Protein AF-A0A7S3N3C4-F1 (afdb_monomer)

Foldseek 3Di:
DPLCVLCVPDDDDPPDDPVRVVVSVVSVVVSVVVVVVVVLVVCLCVQLVVVPPVVVVVVLVVDDPVLNVLVVVLVVVPSVDDNVVSVVVSVVVVVVVVVVVVVVVVVVCVVVVNDDPVSVVVVVVVVVVVVVVVVVVVVD

Mean predicted aligned error: 9.69 Å

Secondary structure (DSSP, 8-state):
--TTHHHHT----TT--HHHHHHHHHHHHHHHHHHHHHHHHHHHHHHTTTT-HHHHHHHHHTS-HHHHHHHHHHGGGGGGS-HHHHHHHHHHHHHHHHHHHHHHHHHHHHHTT--SHHHHHHHHHHHHHHHHHHHHTT--

Organism: NCBI:txid197538

Radius of gyration: 29.32 Å; Cα contacts (8 Å, |Δi|>4): 38; chains: 1; bounding box: 71×33×81 Å

InterPro domains:
  IPR055141 Transcriptional adapter 2-alpha/beta-like domain [PF22941] (2-60)

Structure (mmCIF, N/CA/C/O backbone):
data_AF-A0A7S3N3C4-F1
#
_entry.id   AF-A0A7S3N3C4-F1
#
loop_
_atom_site.group_PDB
_atom_site.id
_atom_site.type_symbol
_atom_site.label_atom_id
_atom_site.label_alt_id
_atom_site.label_comp_id
_atom_site.label_asym_id
_atom_site.label_entity_id
_atom_site.label_seq_id
_atom_site.pdbx_PDB_ins_code
_atom_site.Cartn_x
_atom_site.Cartn_y
_atom_site.Cartn_z
_atom_site.occupancy
_atom_site.B_iso_or_equiv
_atom_site.auth_seq_id
_atom_site.auth_comp_id
_atom_site.auth_asym_id
_atom_site.auth_atom_id
_atom_site.pdbx_PDB_model_num
ATOM 1 N N . MET A 1 1 ? 9.795 11.055 -20.609 1.00 55.09 1 MET A N 1
ATOM 2 C CA . MET A 1 1 ? 10.532 10.916 -21.877 1.00 55.09 1 MET A CA 1
ATOM 3 C C . MET A 1 1 ? 10.401 9.475 -22.300 1.00 55.09 1 MET A C 1
ATOM 5 O O . MET A 1 1 ? 10.671 8.609 -21.471 1.00 55.09 1 MET A O 1
ATOM 9 N N . ASP A 1 2 ? 9.902 9.235 -23.505 1.00 68.88 2 ASP A N 1
ATOM 10 C CA . ASP A 1 2 ? 9.761 7.879 -24.012 1.00 68.88 2 ASP A CA 1
ATOM 11 C C . ASP A 1 2 ? 11.154 7.286 -24.227 1.00 68.88 2 ASP A C 1
ATOM 13 O O . ASP A 1 2 ? 11.991 7.903 -24.883 1.00 68.88 2 ASP A O 1
ATOM 17 N N . ALA A 1 3 ? 11.456 6.155 -23.591 1.00 69.25 3 ALA A N 1
ATOM 18 C CA . ALA A 1 3 ? 12.779 5.541 -23.717 1.00 69.25 3 ALA A CA 1
ATOM 19 C C . ALA A 1 3 ? 13.030 5.061 -25.152 1.00 69.25 3 ALA A C 1
ATOM 21 O O . ALA A 1 3 ? 14.174 4.980 -25.581 1.00 69.25 3 ALA A O 1
ATOM 22 N N . GLU A 1 4 ? 11.949 4.794 -25.880 1.00 76.56 4 GLU A N 1
ATOM 23 C CA . GLU A 1 4 ? 11.937 4.342 -27.267 1.00 76.56 4 GLU A CA 1
ATOM 24 C C . GLU A 1 4 ? 12.507 5.403 -28.218 1.00 76.56 4 GLU A C 1
ATOM 26 O O . GLU A 1 4 ? 13.212 5.053 -29.157 1.00 76.56 4 GLU A O 1
ATOM 31 N N . LEU A 1 5 ? 12.338 6.695 -27.906 1.00 79.81 5 LEU A N 1
ATOM 32 C CA . LEU A 1 5 ? 12.934 7.784 -28.688 1.00 79.81 5 LEU A CA 1
ATOM 33 C C . LEU A 1 5 ? 14.469 7.814 -28.633 1.00 79.81 5 LEU A C 1
ATOM 35 O O . LEU A 1 5 ? 15.088 8.349 -29.540 1.00 79.81 5 LEU A O 1
ATOM 39 N N . LEU A 1 6 ? 15.093 7.277 -27.576 1.00 73.12 6 LEU A N 1
ATOM 40 C CA . LEU A 1 6 ? 16.559 7.280 -27.445 1.00 73.12 6 LEU A CA 1
ATOM 41 C C . LEU A 1 6 ? 17.239 6.249 -28.351 1.00 73.12 6 LEU A C 1
ATOM 43 O O . LEU A 1 6 ? 18.430 6.372 -28.618 1.00 73.12 6 LEU A O 1
ATOM 47 N N . LEU A 1 7 ? 16.494 5.226 -28.775 1.00 81.12 7 LEU A N 1
ATOM 48 C CA . LEU A 1 7 ? 16.978 4.171 -29.662 1.00 81.12 7 LEU A CA 1
ATOM 49 C C . LEU A 1 7 ? 16.443 4.300 -31.089 1.00 81.12 7 LEU A C 1
ATOM 51 O O . LEU A 1 7 ? 17.012 3.685 -31.980 1.00 81.12 7 LEU A O 1
ATOM 55 N N . ALA A 1 8 ? 15.368 5.066 -31.303 1.00 83.25 8 ALA A N 1
ATOM 56 C CA . ALA A 1 8 ? 14.680 5.154 -32.591 1.00 83.25 8 ALA A CA 1
ATOM 57 C C . ALA A 1 8 ? 15.610 5.545 -33.751 1.00 83.25 8 ALA A C 1
ATOM 59 O O . ALA A 1 8 ? 15.501 4.964 -34.824 1.00 83.25 8 ALA A O 1
ATOM 60 N N . ASP A 1 9 ? 16.547 6.461 -33.497 1.00 80.81 9 ASP A N 1
ATOM 61 C CA . ASP A 1 9 ? 17.498 6.962 -34.496 1.00 80.81 9 ASP A CA 1
ATOM 62 C C . ASP A 1 9 ? 18.917 6.379 -34.305 1.00 80.81 9 ASP A C 1
ATOM 64 O O . ASP A 1 9 ? 19.890 6.903 -34.847 1.00 80.81 9 ASP A O 1
ATOM 68 N N . MET A 1 10 ? 19.079 5.334 -33.478 1.00 86.88 10 MET A N 1
ATOM 69 C CA . MET A 1 10 ? 20.390 4.738 -33.213 1.00 86.88 10 MET A CA 1
ATOM 70 C C . MET A 1 10 ? 20.734 3.675 -34.256 1.00 86.88 10 MET A C 1
ATOM 72 O O . MET A 1 10 ? 20.120 2.612 -34.305 1.00 86.88 10 MET A O 1
ATOM 76 N N . GLU A 1 11 ? 21.795 3.926 -35.015 1.00 86.75 11 GLU A N 1
ATOM 77 C CA . GLU A 1 11 ? 22.329 3.003 -36.018 1.00 86.75 11 GLU A CA 1
ATOM 78 C C . GLU A 1 11 ? 23.775 2.629 -35.689 1.00 86.75 11 GLU A C 1
ATOM 80 O O . GLU A 1 11 ? 24.510 3.431 -35.109 1.00 86.75 11 GLU A O 1
ATOM 85 N N . PHE A 1 12 ? 24.194 1.415 -36.048 1.00 87.44 12 PHE A N 1
ATOM 86 C CA . PHE A 1 12 ? 25.588 0.974 -35.971 1.00 87.44 12 PHE A CA 1
ATOM 87 C C . PHE A 1 12 ? 26.190 0.980 -37.373 1.00 87.44 12 PHE A C 1
ATOM 89 O O . PHE A 1 12 ? 25.593 0.433 -38.300 1.00 87.44 12 PHE A O 1
ATOM 96 N N . PHE A 1 13 ? 27.376 1.564 -37.510 1.00 90.81 13 PHE A N 1
ATOM 97 C CA . PHE A 1 13 ? 28.137 1.595 -38.755 1.00 90.81 13 PHE A CA 1
ATOM 98 C C . PHE A 1 13 ? 29.426 0.790 -38.586 1.00 90.81 13 PHE A C 1
ATOM 100 O O . PHE A 1 13 ? 30.006 0.760 -37.503 1.00 90.81 13 PHE A O 1
ATOM 107 N N . GLU A 1 14 ? 29.910 0.160 -39.658 1.00 85.12 14 GLU A N 1
ATOM 108 C CA . GLU A 1 14 ? 31.165 -0.615 -39.621 1.00 85.12 14 GLU A CA 1
ATOM 109 C C . GLU A 1 14 ? 32.396 0.260 -39.315 1.00 85.12 14 GLU A C 1
ATOM 111 O O . GLU A 1 14 ? 33.402 -0.234 -38.813 1.00 85.12 14 GLU A O 1
ATOM 116 N N . GLU A 1 15 ? 32.297 1.567 -39.568 1.00 91.62 15 GLU A N 1
ATOM 117 C CA . GLU A 1 15 ? 33.339 2.567 -39.310 1.00 91.62 15 GLU A CA 1
ATOM 118 C C . GLU A 1 15 ? 33.260 3.184 -37.900 1.00 91.62 15 GLU A C 1
ATOM 120 O O . GLU A 1 15 ? 34.039 4.082 -37.572 1.00 91.62 15 GLU A O 1
ATOM 125 N N . ASP A 1 16 ? 32.316 2.747 -37.055 1.00 88.69 16 ASP A N 1
ATOM 126 C CA . ASP A 1 16 ? 32.187 3.284 -35.702 1.00 88.69 16 ASP A CA 1
ATOM 127 C C . ASP A 1 16 ? 33.466 3.048 -34.887 1.00 88.69 16 ASP A C 1
ATOM 129 O O . ASP A 1 16 ? 33.987 1.935 -34.781 1.00 88.69 16 ASP A O 1
ATOM 133 N N . THR A 1 17 ? 33.942 4.105 -34.230 1.00 92.94 17 THR A N 1
ATOM 134 C CA . THR A 1 17 ? 35.049 3.993 -33.282 1.00 92.94 17 THR A CA 1
ATOM 135 C C . THR A 1 17 ? 34.638 3.154 -32.073 1.00 92.94 17 THR A C 1
ATOM 137 O O . THR A 1 17 ? 33.471 3.106 -31.677 1.00 92.94 17 THR A O 1
ATOM 140 N N . GLU A 1 18 ? 35.614 2.532 -31.413 1.00 91.62 18 GLU A N 1
ATOM 141 C CA . GLU A 1 18 ? 35.360 1.734 -30.208 1.00 91.62 18 GLU A CA 1
ATOM 142 C C . GLU A 1 18 ? 34.663 2.555 -29.098 1.00 91.62 18 GLU A C 1
ATOM 144 O O . GLU A 1 18 ? 33.847 2.030 -28.338 1.00 91.62 18 GLU A O 1
ATOM 149 N N . GLU A 1 19 ? 34.933 3.862 -29.032 1.00 91.56 19 GLU A N 1
ATOM 150 C CA . GLU A 1 19 ? 34.261 4.803 -28.126 1.00 91.56 19 GLU A CA 1
ATOM 151 C C . GLU A 1 19 ? 32.781 5.006 -28.484 1.00 91.56 19 GLU A C 1
ATOM 153 O O . GLU A 1 19 ? 31.927 4.953 -27.596 1.00 91.56 19 GLU A O 1
ATOM 158 N N . ASN A 1 20 ? 32.456 5.162 -29.774 1.00 89.62 20 ASN A N 1
ATOM 159 C CA . ASN A 1 20 ? 31.072 5.272 -30.242 1.00 89.62 20 ASN A CA 1
ATOM 160 C C . ASN A 1 20 ? 30.278 3.994 -29.955 1.00 89.62 20 ASN A C 1
ATOM 162 O O . ASN A 1 20 ? 29.139 4.070 -29.492 1.00 89.62 20 ASN A O 1
ATOM 166 N N . ILE A 1 21 ? 30.880 2.821 -30.167 1.00 91.62 21 ILE A N 1
ATOM 167 C CA . ILE A 1 21 ? 30.248 1.528 -29.865 1.00 91.62 21 ILE A CA 1
ATOM 168 C C . ILE A 1 21 ? 29.961 1.410 -28.362 1.00 91.62 21 ILE A C 1
ATOM 170 O O . ILE A 1 21 ? 28.856 1.027 -27.973 1.00 91.62 21 ILE A O 1
ATOM 174 N N . LYS A 1 22 ? 30.918 1.785 -27.500 1.00 93.12 22 LYS A N 1
ATOM 175 C CA . LYS A 1 22 ? 30.724 1.794 -26.038 1.00 93.12 22 LYS A CA 1
ATOM 176 C C . LYS A 1 22 ? 29.584 2.719 -25.624 1.00 93.12 22 LYS A C 1
ATOM 178 O O . LYS A 1 22 ? 28.730 2.306 -24.843 1.00 93.12 22 LYS A O 1
ATOM 183 N N . LEU A 1 23 ? 29.530 3.929 -26.181 1.00 90.56 23 LEU A N 1
ATOM 184 C CA . LEU A 1 23 ? 28.456 4.878 -25.898 1.00 90.56 23 LEU A CA 1
ATOM 185 C C . LEU A 1 23 ? 27.083 4.323 -26.308 1.00 90.56 23 LEU A C 1
ATOM 187 O O . LEU A 1 23 ? 26.148 4.359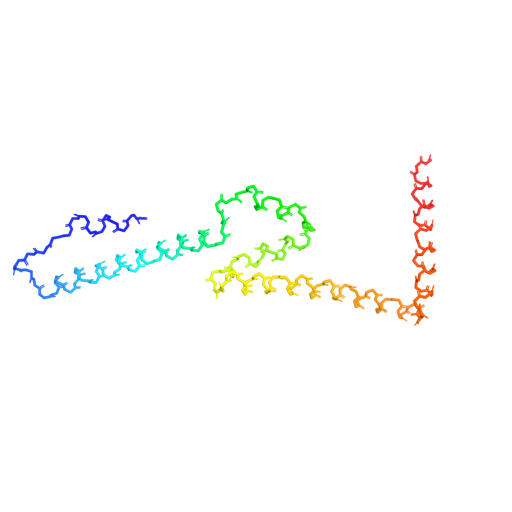 -25.507 1.00 90.56 23 LEU A O 1
ATOM 191 N N . LYS A 1 24 ? 26.964 3.767 -27.522 1.00 91.06 24 LYS A N 1
ATOM 192 C CA . LYS A 1 24 ? 25.723 3.144 -28.014 1.00 91.06 24 LYS A CA 1
ATOM 193 C C . LYS A 1 24 ? 25.279 1.991 -27.108 1.00 91.06 24 LYS A C 1
ATOM 195 O O . LYS A 1 24 ? 24.116 1.945 -26.708 1.00 91.06 24 LYS A O 1
ATOM 200 N N . ASN A 1 25 ? 26.208 1.134 -26.682 1.00 92.19 25 ASN A N 1
ATOM 201 C CA . ASN A 1 25 ? 25.923 0.058 -25.728 1.00 92.19 25 ASN A CA 1
ATOM 202 C C . ASN A 1 25 ? 25.410 0.585 -24.379 1.00 92.19 25 ASN A C 1
ATOM 204 O O . ASN A 1 25 ? 24.403 0.086 -23.880 1.00 92.19 25 ASN A O 1
ATOM 208 N N . SER A 1 26 ? 26.017 1.634 -23.814 1.00 90.75 26 SER A N 1
ATOM 209 C CA . SER A 1 26 ? 25.529 2.240 -22.565 1.00 90.75 26 SER A CA 1
ATOM 210 C C . SER A 1 26 ? 24.113 2.818 -22.694 1.00 90.75 26 SER A C 1
ATOM 212 O O . SER A 1 26 ? 23.321 2.759 -21.751 1.00 90.75 26 SER A O 1
ATOM 214 N N . VAL A 1 27 ? 23.755 3.362 -23.860 1.00 89.94 27 VAL A N 1
ATOM 215 C CA . VAL A 1 27 ? 22.389 3.845 -24.114 1.00 89.94 27 VAL A CA 1
ATOM 216 C C . VAL A 1 27 ? 21.396 2.677 -24.215 1.00 89.94 27 VAL A C 1
ATOM 218 O O . VAL A 1 27 ? 20.292 2.775 -23.671 1.00 89.94 27 VAL A O 1
ATOM 221 N N . ILE A 1 28 ? 21.786 1.554 -24.827 1.00 90.88 28 ILE A N 1
ATOM 222 C CA . ILE A 1 28 ? 20.980 0.320 -24.856 1.00 90.88 28 ILE A CA 1
ATOM 223 C C . ILE A 1 28 ? 20.769 -0.233 -23.438 1.00 90.88 28 ILE A C 1
ATOM 225 O O . ILE A 1 28 ? 19.646 -0.586 -23.074 1.00 90.88 28 ILE A O 1
ATOM 229 N N . GLU A 1 29 ? 21.808 -0.262 -22.603 1.00 91.31 29 GLU A N 1
ATOM 230 C CA . GLU A 1 29 ? 21.691 -0.667 -21.195 1.00 91.31 29 GLU A CA 1
ATOM 231 C C . GLU A 1 29 ? 20.692 0.213 -20.436 1.00 91.31 29 GLU A C 1
ATOM 233 O O . GLU A 1 29 ? 19.810 -0.297 -19.739 1.00 91.31 29 GLU A O 1
ATOM 238 N N . LEU A 1 30 ? 20.772 1.535 -20.618 1.00 89.25 30 LEU A N 1
ATOM 239 C CA . LEU A 1 30 ? 19.830 2.474 -20.013 1.00 89.25 30 LEU A CA 1
ATOM 240 C C . LEU A 1 30 ? 18.388 2.223 -20.480 1.00 89.25 30 LEU A C 1
ATOM 242 O O . LEU A 1 30 ? 17.452 2.317 -19.678 1.00 89.25 30 LEU A O 1
ATOM 246 N N . TYR A 1 31 ? 18.193 1.913 -21.763 1.00 90.25 31 TYR A N 1
ATOM 247 C CA . TYR A 1 31 ? 16.886 1.543 -22.300 1.00 90.25 31 TYR A CA 1
ATOM 248 C C . TYR A 1 31 ? 16.345 0.272 -21.640 1.00 90.25 31 TYR A C 1
ATOM 250 O O . TYR A 1 31 ? 15.212 0.281 -21.151 1.00 90.25 31 TYR A O 1
ATOM 258 N N . ASN A 1 32 ? 17.157 -0.785 -21.558 1.00 90.81 32 ASN A N 1
ATOM 259 C CA . ASN A 1 32 ? 16.769 -2.047 -20.930 1.00 90.81 32 ASN A CA 1
ATOM 260 C C . ASN A 1 32 ? 16.376 -1.834 -19.463 1.00 90.81 32 ASN A C 1
ATOM 262 O O . ASN A 1 32 ? 15.301 -2.262 -19.050 1.00 90.81 32 ASN A O 1
ATOM 266 N N . ALA A 1 33 ? 17.150 -1.047 -18.708 1.00 91.06 33 ALA A N 1
ATOM 267 C CA . ALA A 1 33 ? 16.813 -0.705 -17.324 1.00 91.06 33 ALA A CA 1
ATOM 268 C C . ALA A 1 33 ? 15.448 0.010 -17.204 1.00 91.06 33 ALA A C 1
ATOM 270 O O . ALA A 1 33 ? 14.677 -0.227 -16.268 1.00 91.06 33 ALA A O 1
ATOM 271 N N . ARG A 1 34 ? 15.107 0.886 -18.160 1.00 90.44 34 ARG A N 1
ATOM 272 C CA . ARG A 1 34 ?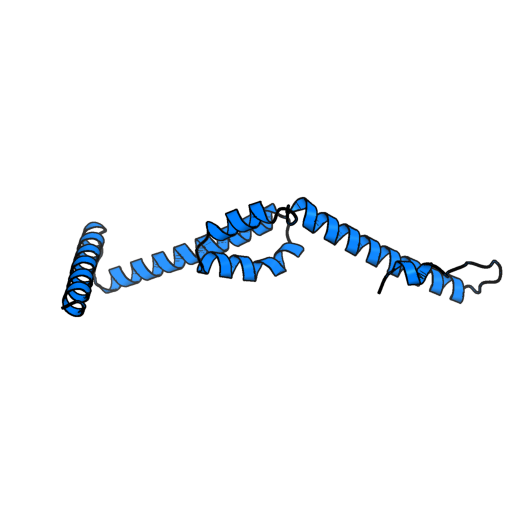 13.789 1.547 -18.207 1.00 90.44 34 ARG A CA 1
ATOM 273 C C . ARG A 1 34 ? 12.668 0.585 -18.596 1.00 90.44 34 ARG A C 1
ATOM 275 O O . ARG A 1 34 ? 11.563 0.697 -18.055 1.00 90.44 34 ARG A O 1
ATOM 282 N N . LEU A 1 35 ? 12.928 -0.336 -19.523 1.00 90.69 35 LEU A N 1
ATOM 283 C CA . LEU A 1 35 ? 11.985 -1.380 -19.915 1.00 90.69 35 LEU A CA 1
ATOM 284 C C . LEU A 1 35 ? 11.675 -2.301 -18.728 1.00 90.69 35 LEU A C 1
ATOM 286 O O . LEU A 1 35 ? 10.499 -2.531 -18.436 1.00 90.69 35 LEU A O 1
ATOM 290 N N . ASP A 1 36 ? 12.697 -2.717 -17.985 1.00 93.44 36 ASP A N 1
ATOM 291 C CA . ASP A 1 36 ? 12.565 -3.532 -16.778 1.00 93.44 36 ASP A CA 1
ATOM 292 C C . ASP A 1 36 ? 11.739 -2.828 -15.702 1.00 93.44 36 ASP A C 1
ATOM 294 O O . ASP A 1 36 ? 10.804 -3.411 -15.150 1.00 93.44 36 ASP A O 1
ATOM 298 N N . GLU A 1 37 ? 11.998 -1.544 -15.439 1.00 91.69 37 GLU A N 1
ATOM 299 C CA . GLU A 1 37 ? 11.209 -0.774 -14.472 1.00 91.69 37 GLU A CA 1
ATOM 300 C C . GLU A 1 37 ? 9.739 -0.643 -14.911 1.00 91.69 37 GLU A C 1
ATOM 302 O O . GLU A 1 37 ? 8.824 -0.714 -14.082 1.00 91.69 37 GLU A O 1
ATOM 307 N N . ARG A 1 38 ? 9.476 -0.500 -16.215 1.00 91.69 38 ARG A N 1
ATOM 308 C CA . ARG A 1 38 ? 8.112 -0.486 -16.766 1.00 91.69 38 ARG A CA 1
ATOM 309 C C . ARG A 1 38 ? 7.418 -1.836 -16.581 1.00 91.69 38 ARG A C 1
ATOM 311 O O . ARG A 1 38 ? 6.271 -1.863 -16.126 1.00 91.69 38 ARG A O 1
ATOM 318 N N . ILE A 1 39 ? 8.101 -2.942 -16.874 1.00 93.06 39 ILE A N 1
ATOM 319 C CA . ILE A 1 39 ? 7.589 -4.301 -16.643 1.00 93.06 39 ILE A CA 1
ATOM 320 C C . ILE A 1 39 ? 7.308 -4.505 -15.151 1.00 93.06 39 ILE A C 1
ATOM 322 O O . ILE A 1 39 ? 6.216 -4.948 -14.788 1.00 93.06 39 ILE A O 1
ATOM 326 N N . ARG A 1 40 ? 8.235 -4.100 -14.277 1.00 91.88 40 ARG A N 1
ATOM 327 C CA . ARG A 1 40 ? 8.095 -4.186 -12.819 1.00 91.88 40 ARG A CA 1
ATOM 328 C C . ARG A 1 40 ? 6.866 -3.431 -12.318 1.00 91.88 40 ARG A C 1
ATOM 330 O O . ARG A 1 40 ? 6.089 -3.980 -11.540 1.00 91.88 40 ARG A O 1
ATOM 337 N N . ARG A 1 41 ? 6.639 -2.198 -12.789 1.00 91.31 41 ARG A N 1
ATOM 338 C CA . ARG A 1 41 ? 5.446 -1.403 -12.438 1.00 91.31 41 ARG A CA 1
ATOM 339 C C . ARG A 1 41 ? 4.157 -2.043 -12.937 1.00 91.31 41 ARG A C 1
ATOM 341 O O . ARG A 1 41 ? 3.183 -2.094 -12.190 1.00 91.31 41 ARG A O 1
ATOM 348 N N . LYS A 1 42 ? 4.146 -2.555 -14.171 1.00 92.88 42 LYS A N 1
ATOM 349 C CA . LYS A 1 42 ? 2.979 -3.248 -14.734 1.00 92.88 42 LYS A CA 1
ATOM 350 C C . LYS A 1 42 ? 2.638 -4.493 -13.913 1.00 92.88 42 LYS A C 1
ATOM 352 O O . LYS A 1 42 ? 1.486 -4.662 -13.523 1.00 92.88 42 LYS A O 1
ATOM 357 N N . LYS A 1 43 ? 3.644 -5.311 -13.593 1.00 92.19 43 LYS A N 1
ATOM 358 C CA . LYS A 1 43 ? 3.505 -6.499 -12.744 1.00 92.19 43 LYS A CA 1
ATOM 359 C C . LYS A 1 43 ? 2.952 -6.134 -11.363 1.00 92.19 43 LYS A C 1
ATOM 361 O O . LYS A 1 43 ? 1.939 -6.689 -10.959 1.00 92.19 43 LYS A O 1
ATOM 366 N N . PHE A 1 44 ? 3.514 -5.110 -10.718 1.00 92.12 44 PHE A N 1
ATOM 367 C CA . PHE A 1 44 ? 3.046 -4.607 -9.422 1.00 92.12 44 PHE A CA 1
ATOM 368 C C . PHE A 1 44 ? 1.560 -4.208 -9.420 1.00 92.12 44 PHE A C 1
ATOM 370 O O . PHE A 1 44 ? 0.835 -4.522 -8.478 1.00 92.12 44 PHE A O 1
ATOM 377 N N . VAL A 1 45 ? 1.099 -3.509 -10.464 1.00 90.56 45 VAL A N 1
ATOM 378 C CA . VAL A 1 45 ? -0.302 -3.070 -10.592 1.00 90.56 45 VAL A CA 1
ATOM 379 C C . VAL A 1 45 ? -1.250 -4.252 -10.806 1.00 90.56 45 VAL A C 1
ATOM 381 O O . VAL A 1 45 ? -2.331 -4.277 -10.213 1.00 90.56 45 VAL A O 1
ATOM 384 N N . ILE A 1 46 ? -0.849 -5.214 -11.644 1.00 90.19 46 ILE A N 1
ATOM 385 C CA . ILE A 1 46 ? -1.661 -6.384 -11.998 1.00 90.19 46 ILE A CA 1
ATOM 386 C C . ILE A 1 46 ? -1.780 -7.347 -10.817 1.00 90.19 46 ILE A C 1
ATOM 388 O O . ILE A 1 46 ? -2.900 -7.695 -10.452 1.00 90.19 46 ILE A O 1
ATOM 392 N N . GLU A 1 47 ? -0.657 -7.744 -10.210 1.00 89.56 47 GLU A N 1
ATOM 393 C CA . GLU A 1 47 ? -0.633 -8.719 -9.107 1.00 89.56 47 GLU A CA 1
ATOM 394 C C . GLU A 1 47 ? -1.525 -8.264 -7.953 1.00 89.56 47 GLU A C 1
ATOM 396 O O . GLU A 1 47 ? -2.368 -9.019 -7.486 1.00 89.56 47 GLU A O 1
ATOM 401 N N . ARG A 1 48 ? -1.442 -6.977 -7.599 1.00 88.44 48 ARG A N 1
ATOM 402 C CA . ARG A 1 48 ? -2.199 -6.378 -6.492 1.00 88.44 48 ARG A CA 1
ATOM 403 C C . ARG A 1 48 ? -3.630 -5.970 -6.858 1.00 88.44 48 ARG A C 1
ATOM 405 O O . ARG A 1 48 ? -4.299 -5.289 -6.078 1.00 88.44 48 ARG A O 1
ATOM 412 N N . GLY A 1 49 ? -4.093 -6.299 -8.067 1.00 87.06 49 GLY A N 1
ATOM 413 C CA . GLY A 1 49 ? -5.449 -6.005 -8.532 1.00 87.06 49 GLY A CA 1
ATOM 414 C C . GLY A 1 49 ? -5.821 -4.519 -8.486 1.00 87.06 49 GLY A C 1
ATOM 415 O O . GLY A 1 49 ? -6.989 -4.189 -8.271 1.00 87.06 49 GLY A O 1
ATOM 416 N N . LEU A 1 50 ? -4.854 -3.609 -8.671 1.00 86.81 50 LEU A N 1
ATOM 417 C CA . LEU A 1 50 ? -5.076 -2.164 -8.506 1.00 86.81 50 LEU A CA 1
ATOM 418 C C . LEU A 1 50 ? -5.930 -1.545 -9.627 1.00 86.81 50 LEU A C 1
ATOM 420 O O . LEU A 1 50 ? -6.311 -0.382 -9.534 1.00 86.81 50 LEU A O 1
ATOM 424 N N . LEU A 1 51 ? -6.241 -2.316 -10.672 1.00 88.50 51 LEU A N 1
ATOM 425 C CA . LEU A 1 51 ? -7.131 -1.916 -11.763 1.00 88.50 51 LEU A CA 1
ATOM 426 C C . LEU A 1 51 ? -8.618 -2.017 -11.380 1.00 88.50 51 LEU A C 1
ATOM 428 O O . LEU A 1 51 ? -9.454 -1.344 -11.981 1.00 88.50 51 LEU A O 1
ATOM 432 N N . ASP A 1 52 ? -8.968 -2.826 -10.372 1.00 88.62 52 ASP A N 1
ATOM 433 C CA . ASP A 1 52 ? -10.355 -2.977 -9.925 1.00 88.62 52 ASP A CA 1
ATOM 434 C C . ASP A 1 52 ? -10.723 -1.916 -8.877 1.00 88.62 52 ASP A C 1
ATOM 436 O O . ASP A 1 52 ? -10.728 -2.137 -7.660 1.00 88.62 52 ASP A O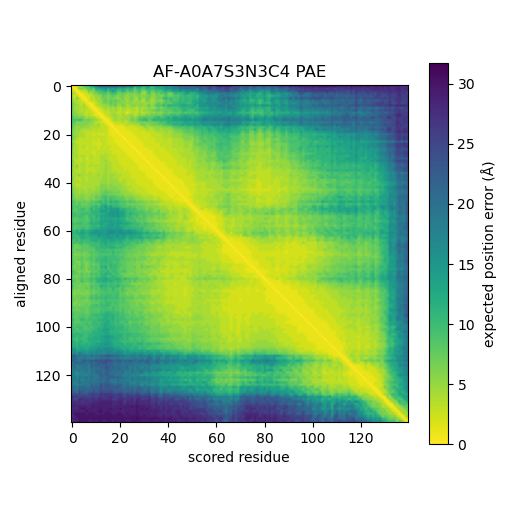 1
ATOM 440 N N . LEU A 1 53 ? -11.080 -0.737 -9.382 1.00 85.75 53 LEU A N 1
ATOM 441 C CA . LEU A 1 53 ? -11.501 0.408 -8.573 1.00 85.75 53 LEU A CA 1
ATOM 442 C C . LEU A 1 53 ? -12.738 0.102 -7.713 1.00 85.75 53 LEU A C 1
ATOM 444 O O . LEU A 1 53 ? -12.862 0.612 -6.599 1.00 85.75 53 LEU A O 1
ATOM 448 N N . LYS A 1 54 ? -13.657 -0.750 -8.189 1.00 88.50 54 LYS A N 1
ATOM 449 C CA . LYS A 1 54 ? -14.871 -1.106 -7.434 1.00 88.50 54 LYS A CA 1
ATOM 450 C C . LYS A 1 54 ? -14.519 -1.961 -6.222 1.00 88.50 54 LYS A C 1
ATOM 452 O O . LYS A 1 54 ? -15.051 -1.728 -5.131 1.00 88.50 54 LYS A O 1
ATOM 457 N N . ARG A 1 55 ? -13.616 -2.930 -6.388 1.00 87.19 55 ARG A N 1
ATOM 458 C CA . ARG A 1 55 ? -13.097 -3.748 -5.284 1.00 87.19 55 ARG A CA 1
ATOM 459 C C . ARG A 1 55 ? -12.347 -2.892 -4.267 1.00 87.19 55 ARG A C 1
ATOM 461 O O . ARG A 1 55 ? -12.602 -3.040 -3.071 1.00 87.19 55 ARG A O 1
ATOM 468 N N . GLN A 1 56 ? -11.510 -1.959 -4.721 1.00 84.00 56 GLN A N 1
ATOM 469 C CA . GLN A 1 56 ? -10.797 -1.040 -3.828 1.00 84.00 56 GLN A CA 1
ATOM 470 C C . GLN A 1 56 ? -11.748 -0.148 -3.024 1.00 84.00 56 GLN A C 1
ATOM 472 O O . GLN A 1 56 ? -11.638 -0.085 -1.802 1.00 84.00 56 GLN A O 1
ATOM 477 N N . GLN A 1 57 ? -12.748 0.461 -3.666 1.00 85.69 57 GLN A N 1
ATOM 478 C CA . GLN A 1 57 ? -13.732 1.291 -2.963 1.00 85.69 57 GLN A CA 1
ATOM 479 C C . GLN A 1 57 ? -14.525 0.500 -1.916 1.00 85.69 57 GLN A C 1
ATOM 481 O O . GLN A 1 57 ? -14.761 0.991 -0.813 1.00 85.69 57 GLN A O 1
ATOM 486 N N . ARG A 1 58 ? -14.934 -0.739 -2.227 1.00 87.56 58 ARG A N 1
ATOM 487 C CA . ARG A 1 58 ? -15.612 -1.610 -1.249 1.00 87.56 58 ARG A CA 1
ATOM 488 C C . ARG A 1 58 ? -14.713 -1.936 -0.060 1.00 87.56 58 ARG A C 1
ATOM 490 O O . ARG A 1 58 ? -15.208 -2.010 1.060 1.00 87.56 58 ARG A O 1
ATOM 497 N N . TYR A 1 59 ? -13.421 -2.138 -0.298 1.00 83.50 59 TYR A N 1
ATOM 498 C CA . TYR A 1 59 ? -12.447 -2.398 0.755 1.00 83.50 59 TYR A CA 1
ATOM 499 C C . TYR A 1 59 ? -12.228 -1.171 1.649 1.00 83.50 59 TYR A C 1
ATOM 501 O O . TYR A 1 59 ? -12.278 -1.296 2.870 1.00 83.50 59 TYR A O 1
ATOM 509 N N . GLU A 1 60 ? -12.070 0.019 1.066 1.00 82.44 60 GLU A N 1
ATOM 510 C CA . GLU A 1 60 ? -11.871 1.264 1.821 1.00 82.44 60 GLU A CA 1
ATOM 511 C C . GLU A 1 60 ? -13.113 1.669 2.631 1.00 82.44 60 GLU A C 1
ATOM 513 O O . GLU A 1 60 ? -12.982 2.133 3.763 1.00 82.44 60 GLU A O 1
ATOM 518 N N . ARG A 1 61 ? -14.327 1.437 2.107 1.00 86.81 61 ARG A N 1
ATOM 519 C CA . ARG A 1 61 ? -15.586 1.738 2.819 1.00 86.81 61 ARG A CA 1
ATOM 520 C C . ARG A 1 61 ? -15.820 0.880 4.061 1.00 86.81 61 ARG A C 1
ATOM 522 O O . ARG A 1 61 ? -16.532 1.317 4.956 1.00 86.81 61 ARG A O 1
ATOM 529 N N . LYS A 1 62 ? -15.250 -0.327 4.122 1.00 88.06 62 LYS A N 1
ATOM 530 C CA . LYS A 1 62 ? -15.369 -1.212 5.293 1.00 88.06 62 LYS A CA 1
ATOM 531 C C . LYS A 1 62 ? -14.498 -0.772 6.470 1.00 88.06 62 LYS A C 1
ATOM 533 O O . LYS A 1 62 ? -14.644 -1.337 7.546 1.00 88.06 62 LYS A O 1
ATOM 538 N N . ARG A 1 63 ? -13.586 0.181 6.260 1.00 87.31 63 ARG A N 1
ATOM 539 C CA . ARG A 1 63 ? -12.560 0.552 7.232 1.00 87.31 63 ARG A CA 1
ATOM 540 C C . ARG A 1 63 ? -12.847 1.882 7.909 1.00 87.31 63 ARG A C 1
ATOM 542 O O . ARG A 1 63 ? -13.358 2.831 7.292 1.00 87.31 63 ARG A O 1
ATOM 549 N N . THR A 1 64 ? -12.471 1.963 9.180 1.00 89.81 64 THR A N 1
ATOM 550 C CA . THR A 1 64 ? -12.562 3.204 9.952 1.00 89.81 64 THR A CA 1
ATOM 551 C C . THR A 1 64 ? -11.642 4.270 9.350 1.00 89.81 64 THR A C 1
ATOM 553 O O . THR A 1 64 ? -10.802 3.996 8.485 1.00 89.81 64 THR A O 1
ATOM 556 N N . LYS A 1 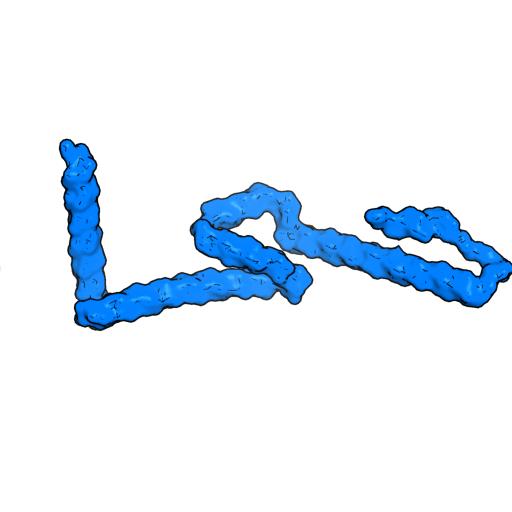65 ? -11.826 5.528 9.760 1.00 89.31 65 LYS A N 1
ATOM 557 C CA . LYS 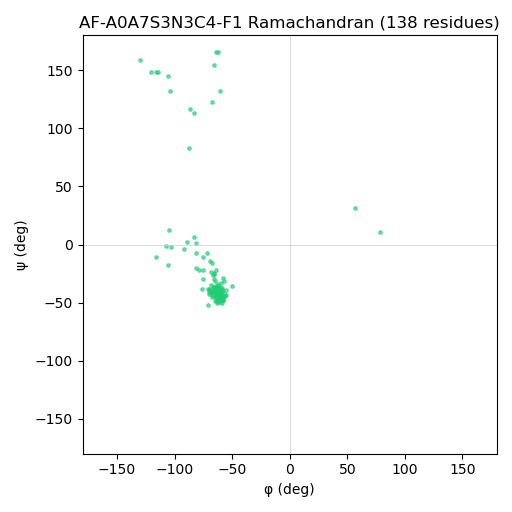A 1 65 ? -10.955 6.623 9.311 1.00 89.31 65 LYS A CA 1
ATOM 558 C C . LYS A 1 65 ? -9.492 6.350 9.685 1.00 89.31 65 LYS A C 1
ATOM 560 O O . LYS A 1 65 ? -8.614 6.475 8.844 1.00 89.31 65 LYS A O 1
ATOM 565 N N . GLU A 1 66 ? -9.261 5.885 10.905 1.00 87.94 66 GLU A N 1
ATOM 566 C CA . GLU A 1 66 ? -7.920 5.632 11.438 1.00 87.94 66 GLU A CA 1
ATOM 567 C C . GLU A 1 66 ? -7.220 4.466 10.733 1.00 87.94 66 GLU A C 1
ATOM 569 O O . GLU A 1 66 ? -6.041 4.554 10.394 1.00 87.94 66 GLU A O 1
ATOM 574 N N . GLU A 1 67 ? -7.953 3.390 10.437 1.00 90.44 67 GLU A N 1
ATOM 575 C CA . GLU A 1 67 ? -7.431 2.282 9.635 1.00 90.44 67 GLU A CA 1
ATOM 576 C C . GLU A 1 67 ? -7.034 2.748 8.232 1.00 90.44 67 GLU A C 1
ATOM 578 O O . GLU A 1 67 ? -6.000 2.331 7.707 1.00 90.44 67 GLU A O 1
ATOM 583 N N . ARG A 1 68 ? -7.842 3.621 7.614 1.00 91.06 68 ARG A N 1
ATOM 584 C CA . ARG A 1 68 ? -7.532 4.205 6.303 1.00 91.06 68 ARG A CA 1
ATOM 585 C C . ARG A 1 68 ? -6.268 5.057 6.343 1.00 91.06 68 ARG A C 1
ATOM 587 O O . ARG A 1 68 ? -5.465 4.955 5.417 1.00 91.06 68 ARG A O 1
ATOM 594 N N . ASP A 1 69 ? -6.058 5.828 7.402 1.00 91.75 69 ASP A N 1
ATOM 595 C CA . ASP A 1 69 ? -4.861 6.658 7.563 1.00 91.75 69 ASP A CA 1
ATOM 596 C C . ASP A 1 69 ? -3.586 5.799 7.661 1.00 91.75 69 ASP A C 1
ATOM 598 O O . ASP A 1 69 ? -2.583 6.098 7.002 1.00 91.75 69 ASP A O 1
ATOM 602 N N . ILE A 1 70 ? -3.645 4.672 8.385 1.00 92.81 70 ILE A N 1
ATOM 603 C CA . ILE A 1 70 ? -2.542 3.696 8.453 1.00 92.81 70 ILE A CA 1
ATOM 604 C C . ILE A 1 70 ? -2.272 3.091 7.073 1.00 92.81 70 ILE A C 1
ATOM 606 O O . ILE A 1 70 ? -1.132 3.091 6.612 1.00 92.81 70 ILE A O 1
ATOM 610 N N . ILE A 1 71 ? -3.306 2.604 6.380 1.00 91.56 71 ILE A N 1
ATOM 611 C CA . ILE A 1 71 ? -3.143 2.017 5.040 1.00 91.56 71 ILE A CA 1
ATOM 612 C C . ILE A 1 71 ? -2.522 3.028 4.081 1.00 91.56 71 ILE A C 1
ATOM 614 O O . ILE A 1 71 ? -1.586 2.688 3.364 1.00 91.56 71 ILE A O 1
ATOM 618 N N . ASN A 1 72 ? -3.033 4.261 4.058 1.00 91.19 72 ASN A N 1
ATOM 619 C CA . ASN A 1 72 ? -2.561 5.302 3.152 1.00 91.19 72 ASN A CA 1
ATOM 620 C C . ASN A 1 72 ? -1.095 5.650 3.404 1.00 91.19 72 ASN A C 1
ATOM 622 O O . ASN A 1 72 ? -0.324 5.727 2.450 1.00 91.19 72 ASN A O 1
ATOM 626 N N . SER A 1 73 ? -0.698 5.765 4.672 1.00 92.94 73 SER A N 1
ATOM 627 C CA . SER A 1 73 ? 0.703 5.962 5.058 1.00 92.94 73 SER A CA 1
ATOM 628 C C . SER A 1 73 ? 1.584 4.793 4.604 1.00 92.94 73 SER A C 1
ATOM 630 O O . SER A 1 73 ? 2.708 4.987 4.144 1.00 92.94 73 SER A O 1
ATOM 632 N N . MET A 1 74 ? 1.050 3.570 4.659 1.00 93.56 74 MET A N 1
ATOM 633 C CA . MET A 1 74 ? 1.792 2.365 4.301 1.00 93.56 74 MET A CA 1
ATOM 634 C C . MET A 1 74 ? 1.859 2.083 2.793 1.00 93.56 74 MET A C 1
ATOM 636 O O . MET A 1 74 ? 2.787 1.395 2.364 1.00 93.56 74 MET A O 1
ATOM 640 N N . LYS A 1 75 ? 0.964 2.648 1.964 1.00 90.12 75 LYS A N 1
ATOM 641 C CA . LYS A 1 75 ? 0.917 2.423 0.499 1.00 90.12 75 LYS A CA 1
ATOM 642 C C . LYS A 1 75 ? 2.279 2.625 -0.183 1.00 90.12 75 LYS A C 1
ATOM 644 O O . LYS A 1 75 ? 2.617 1.891 -1.110 1.00 90.12 75 LYS A O 1
ATOM 649 N N . ILE A 1 76 ? 3.092 3.577 0.282 1.00 90.31 76 ILE A N 1
ATOM 650 C CA . ILE A 1 76 ? 4.410 3.885 -0.303 1.00 90.31 76 ILE A CA 1
ATOM 651 C C . ILE A 1 76 ? 5.380 2.702 -0.159 1.00 90.31 76 ILE A C 1
ATOM 653 O O . ILE A 1 76 ? 6.154 2.425 -1.083 1.00 90.31 76 ILE A O 1
ATOM 657 N N . PHE A 1 77 ? 5.289 1.971 0.955 1.00 92.50 77 PHE A N 1
ATOM 658 C CA . PHE A 1 77 ? 6.152 0.835 1.284 1.00 92.50 77 PHE A CA 1
ATOM 659 C C . PHE A 1 77 ? 5.729 -0.475 0.610 1.00 92.50 77 PHE A C 1
ATOM 661 O O . PHE A 1 77 ? 6.467 -1.461 0.657 1.00 92.50 77 PHE A O 1
ATOM 668 N N . ALA A 1 78 ? 4.575 -0.502 -0.063 1.00 91.62 78 ALA A N 1
ATOM 669 C CA . ALA A 1 78 ? 4.109 -1.680 -0.791 1.00 91.62 78 ALA A CA 1
ATOM 670 C C . ALA A 1 78 ? 5.107 -2.137 -1.868 1.00 91.62 78 ALA A C 1
ATOM 672 O O . ALA A 1 78 ? 5.206 -3.325 -2.150 1.00 91.62 78 ALA A O 1
ATOM 673 N N . ARG A 1 79 ? 5.891 -1.212 -2.439 1.00 90.38 79 ARG A N 1
ATOM 674 C CA . ARG A 1 79 ? 6.883 -1.504 -3.490 1.00 90.38 79 ARG A CA 1
ATOM 675 C C . ARG A 1 79 ? 8.078 -2.350 -3.033 1.00 90.38 79 ARG A C 1
ATOM 677 O O . ARG A 1 79 ? 8.811 -2.835 -3.887 1.00 90.38 79 ARG A O 1
ATOM 684 N N . PHE A 1 80 ? 8.297 -2.461 -1.723 1.00 91.25 80 PHE A N 1
ATOM 685 C CA . PHE A 1 80 ? 9.443 -3.162 -1.131 1.00 91.25 80 PHE A CA 1
ATOM 686 C C . PHE A 1 80 ? 9.077 -4.539 -0.574 1.00 91.25 80 PHE A C 1
ATOM 688 O O . PHE A 1 80 ? 9.940 -5.239 -0.066 1.00 91.25 80 PHE A O 1
ATOM 695 N N . ASN A 1 81 ? 7.801 -4.915 -0.647 1.00 90.50 81 ASN A N 1
ATOM 696 C CA . ASN A 1 81 ? 7.275 -6.134 -0.051 1.00 90.50 81 ASN A CA 1
ATOM 697 C C . ASN A 1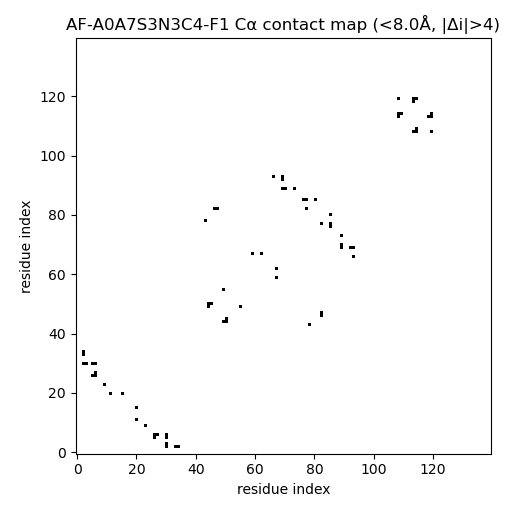 81 ? 6.449 -6.904 -1.082 1.00 90.50 81 ASN A C 1
ATOM 699 O O . ASN A 1 81 ? 5.907 -6.316 -2.027 1.00 90.50 81 ASN A O 1
ATOM 703 N N . THR A 1 82 ? 6.277 -8.205 -0.858 1.00 91.06 82 THR A N 1
ATOM 704 C CA . THR A 1 82 ? 5.252 -8.985 -1.563 1.00 91.06 82 THR A CA 1
ATOM 705 C C . THR A 1 82 ? 3.855 -8.449 -1.221 1.00 91.06 82 THR A C 1
ATOM 707 O O . THR A 1 82 ? 3.677 -7.629 -0.308 1.00 91.06 82 THR A O 1
ATOM 710 N N . GLU A 1 83 ? 2.833 -8.836 -1.987 1.00 88.75 83 GLU A N 1
ATOM 711 C CA . GLU A 1 83 ? 1.460 -8.438 -1.664 1.00 88.75 83 GLU A CA 1
ATOM 712 C C . GLU A 1 83 ? 1.031 -8.939 -0.289 1.00 88.75 83 GLU A C 1
ATOM 714 O O . GLU A 1 83 ? 0.556 -8.152 0.535 1.00 88.75 83 GLU A O 1
ATOM 719 N N . GLU A 1 84 ? 1.285 -10.218 -0.039 1.00 91.25 84 GLU A N 1
ATOM 720 C CA . GLU A 1 84 ? 0.913 -10.898 1.190 1.00 91.25 84 GLU A CA 1
ATOM 721 C C . GLU A 1 84 ? 1.6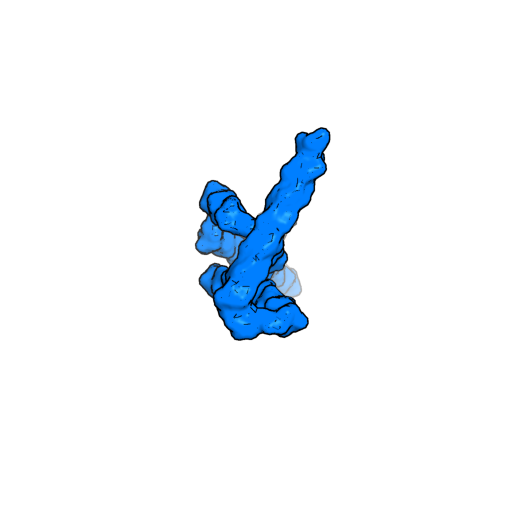19 -10.294 2.409 1.00 91.25 84 GLU A C 1
ATOM 723 O O . GLU A 1 84 ? 0.963 -9.955 3.398 1.00 91.25 84 GLU A O 1
ATOM 728 N N . ASP A 1 85 ? 2.934 -10.080 2.329 1.00 93.94 85 ASP A N 1
ATOM 729 C CA . ASP A 1 85 ? 3.702 -9.530 3.449 1.00 93.94 85 ASP A CA 1
ATOM 730 C C . ASP A 1 85 ? 3.313 -8.085 3.733 1.00 93.94 85 ASP A C 1
ATOM 732 O O . ASP A 1 85 ? 3.135 -7.702 4.890 1.00 93.94 85 ASP A O 1
ATOM 736 N N . HIS A 1 86 ? 3.086 -7.285 2.687 1.00 94.19 86 HIS A N 1
ATOM 737 C CA . HIS A 1 86 ? 2.604 -5.923 2.870 1.00 94.19 86 HIS A CA 1
ATOM 738 C C . HIS A 1 86 ? 1.252 -5.900 3.595 1.00 94.19 86 HIS A C 1
ATOM 740 O O . HIS A 1 86 ? 1.055 -5.124 4.532 1.00 94.19 86 HIS A O 1
ATOM 746 N N . GLN A 1 87 ? 0.327 -6.775 3.199 1.00 91.50 87 GLN A N 1
ATOM 747 C CA . GLN A 1 87 ? -0.983 -6.863 3.831 1.00 91.50 87 GLN A CA 1
ATOM 748 C C . GLN A 1 87 ? -0.889 -7.352 5.283 1.00 91.50 87 GLN A C 1
ATOM 750 O O . GLN A 1 87 ? -1.586 -6.817 6.150 1.00 91.50 87 GLN A O 1
ATOM 755 N N . LYS A 1 88 ? -0.004 -8.314 5.576 1.00 95.12 88 LYS A N 1
ATOM 756 C CA . LYS A 1 88 ? 0.295 -8.757 6.947 1.00 95.12 88 LYS A CA 1
ATOM 757 C C . LYS A 1 88 ? 0.817 -7.604 7.802 1.00 95.12 88 LYS A C 1
ATOM 759 O O . LYS A 1 88 ? 0.278 -7.376 8.882 1.00 95.12 88 LYS A O 1
ATOM 764 N N . ILE A 1 89 ? 1.796 -6.843 7.310 1.00 95.25 89 ILE A N 1
ATOM 765 C CA . ILE A 1 89 ? 2.370 -5.691 8.024 1.00 95.25 89 ILE A CA 1
ATOM 766 C C . ILE A 1 89 ? 1.286 -4.655 8.338 1.00 95.25 89 ILE A C 1
ATOM 768 O O . ILE A 1 89 ? 1.138 -4.249 9.489 1.00 95.25 89 ILE A O 1
ATOM 772 N N . VAL A 1 90 ? 0.485 -4.261 7.344 1.00 94.31 90 VAL A N 1
ATOM 773 C CA . VAL A 1 90 ? -0.587 -3.269 7.532 1.00 94.31 90 VAL A CA 1
ATOM 774 C C . VAL A 1 90 ? -1.626 -3.753 8.545 1.00 94.31 90 VAL A C 1
ATOM 776 O O . VAL A 1 90 ? -2.029 -2.997 9.426 1.00 94.31 90 VAL A O 1
ATOM 779 N N . ASN A 1 91 ? -2.044 -5.018 8.463 1.00 93.62 91 ASN A N 1
ATOM 780 C CA . ASN A 1 91 ? -2.994 -5.584 9.420 1.00 93.62 91 ASN A CA 1
ATOM 781 C C . ASN A 1 91 ? -2.406 -5.663 10.836 1.00 93.62 91 ASN A C 1
ATOM 783 O O . ASN A 1 91 ? -3.129 -5.440 11.805 1.00 93.62 91 ASN A O 1
ATOM 787 N N . ASN A 1 92 ? -1.112 -5.957 10.969 1.00 95.94 92 ASN A N 1
ATOM 788 C CA . ASN A 1 92 ? -0.436 -5.974 12.262 1.00 95.94 92 ASN A CA 1
ATOM 789 C C . ASN A 1 92 ? -0.348 -4.572 12.870 1.00 95.94 92 ASN A C 1
ATOM 791 O O . ASN A 1 92 ? -0.619 -4.437 14.056 1.00 95.94 92 ASN A O 1
ATOM 795 N N . LEU A 1 93 ? -0.064 -3.535 12.076 1.00 95.31 93 LEU A N 1
ATOM 796 C CA . LEU A 1 93 ? -0.073 -2.142 12.545 1.00 95.31 93 LEU A CA 1
ATOM 797 C C . LEU A 1 93 ? -1.458 -1.705 13.037 1.00 95.31 93 LEU A C 1
ATOM 799 O O . LEU A 1 93 ? -1.573 -1.050 14.068 1.00 95.31 93 LEU A O 1
ATOM 803 N N . ILE A 1 94 ? -2.517 -2.105 12.332 1.00 94.06 94 ILE A N 1
ATOM 804 C CA . ILE A 1 94 ? -3.895 -1.826 12.758 1.00 94.06 94 ILE A CA 1
ATOM 805 C C . ILE A 1 94 ? -4.200 -2.524 14.087 1.00 94.06 94 ILE A C 1
ATOM 807 O O . ILE A 1 94 ? -4.677 -1.885 15.023 1.00 94.06 94 ILE A O 1
ATOM 811 N N . LYS A 1 95 ? -3.886 -3.821 14.197 1.00 94.94 95 LYS A N 1
ATOM 812 C CA . LYS A 1 95 ? -4.077 -4.583 15.441 1.00 94.94 95 LYS A CA 1
ATOM 813 C C . LYS A 1 95 ? -3.284 -3.993 16.598 1.00 94.94 95 LYS A C 1
ATOM 815 O O . LYS A 1 95 ? -3.795 -3.907 17.706 1.00 94.94 95 LYS A O 1
ATOM 820 N N . GLU A 1 96 ? -2.042 -3.605 16.346 1.00 96.25 96 GLU A N 1
ATOM 821 C CA . GLU A 1 96 ? -1.163 -3.014 17.346 1.00 96.25 96 GLU A CA 1
ATOM 822 C C . GLU A 1 96 ? -1.752 -1.719 17.905 1.00 96.25 96 GLU A C 1
ATOM 824 O O . GLU A 1 96 ? -1.846 -1.576 19.125 1.00 96.25 96 GLU A O 1
ATOM 829 N N . ARG A 1 97 ? -2.274 -0.847 17.035 1.00 92.94 97 ARG A N 1
ATOM 830 C CA . ARG A 1 97 ? -2.964 0.370 17.463 1.00 92.94 97 ARG A CA 1
ATOM 831 C C . ARG A 1 97 ? -4.204 0.069 18.300 1.00 92.94 97 ARG A C 1
ATOM 833 O O . ARG A 1 97 ? -4.339 0.624 19.387 1.00 92.94 97 ARG A O 1
ATOM 840 N N . MET A 1 98 ? -5.062 -0.848 17.847 1.00 93.00 98 MET A N 1
ATOM 841 C CA . MET A 1 98 ? -6.239 -1.266 18.622 1.00 93.00 98 MET A CA 1
ATOM 842 C C . MET A 1 98 ? -5.844 -1.792 20.008 1.00 93.00 98 MET A C 1
ATOM 844 O O . MET A 1 98 ? -6.476 -1.469 21.010 1.00 93.00 98 MET A O 1
ATOM 848 N N . LEU A 1 99 ? -4.772 -2.586 20.089 1.00 95.75 99 LEU A N 1
ATOM 849 C CA . LEU A 1 99 ? -4.263 -3.092 21.362 1.00 95.75 99 LEU A CA 1
ATOM 850 C C . LEU A 1 99 ? -3.740 -1.965 22.258 1.00 95.75 99 LEU A C 1
ATOM 852 O O . LEU A 1 99 ? -3.984 -2.003 23.462 1.00 95.75 99 LEU A O 1
ATOM 856 N N . ARG A 1 100 ? -3.059 -0.952 21.706 1.00 95.81 100 ARG A N 1
ATOM 857 C CA . ARG A 1 100 ? -2.621 0.225 22.476 1.00 95.81 100 ARG A CA 1
ATOM 858 C C . ARG A 1 100 ? -3.799 0.978 23.082 1.00 95.81 100 ARG A C 1
ATOM 860 O O . ARG A 1 100 ? -3.742 1.301 24.265 1.00 95.81 100 ARG A O 1
ATOM 867 N N . GLU A 1 101 ? -4.858 1.195 22.308 1.00 93.75 101 GLU A N 1
ATOM 868 C CA . GLU A 1 101 ? -6.081 1.857 22.781 1.00 93.75 101 GLU A CA 1
ATOM 869 C C . GLU A 1 101 ? -6.744 1.057 23.909 1.00 93.75 101 GLU A C 1
ATOM 871 O O . GLU A 1 101 ? -7.085 1.611 24.955 1.00 93.75 101 GLU A O 1
ATOM 876 N N . VAL A 1 102 ? -6.851 -0.267 23.756 1.00 94.06 102 VAL A N 1
ATOM 877 C CA . VAL A 1 102 ? -7.376 -1.150 24.811 1.00 94.06 102 VAL A CA 1
ATOM 878 C C . VAL A 1 102 ? -6.501 -1.094 26.066 1.00 94.06 102 VAL A C 1
ATOM 880 O O . VAL A 1 102 ? -7.018 -0.987 27.177 1.00 94.06 102 VAL A O 1
ATOM 883 N N . ILE A 1 103 ? -5.174 -1.127 25.924 1.00 95.56 103 ILE A N 1
ATOM 884 C CA . ILE A 1 103 ? -4.246 -1.020 27.059 1.00 95.56 103 ILE A CA 1
ATOM 885 C C . ILE A 1 103 ? -4.428 0.315 27.788 1.00 95.56 103 ILE A C 1
ATOM 887 O O . ILE A 1 103 ? -4.414 0.343 29.020 1.00 95.56 103 ILE A O 1
ATOM 891 N N . GLU A 1 104 ? -4.594 1.415 27.058 1.00 95.19 104 GLU A N 1
ATOM 892 C CA . GLU A 1 104 ? -4.822 2.736 27.641 1.00 95.19 104 GLU A CA 1
ATOM 893 C C . GLU A 1 104 ? -6.146 2.795 28.415 1.00 95.19 104 GLU A C 1
ATOM 895 O O . GLU A 1 104 ? -6.164 3.236 29.567 1.00 95.19 104 GLU A O 1
ATOM 900 N N . GLN A 1 105 ? -7.225 2.246 27.85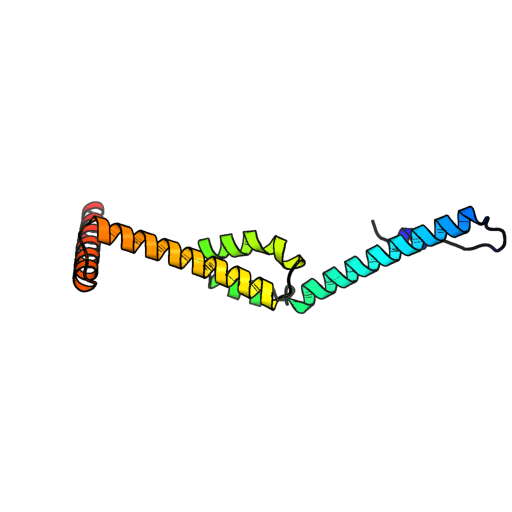0 1.00 91.50 105 GLN A N 1
ATOM 901 C CA . GLN A 1 105 ? -8.515 2.128 28.536 1.00 91.50 105 GLN A CA 1
ATOM 902 C C . GLN A 1 105 ? -8.410 1.291 29.819 1.00 91.50 105 GLN A C 1
ATOM 904 O O . GLN A 1 105 ? -8.900 1.691 30.875 1.00 91.50 105 GLN A O 1
ATOM 909 N N . LEU A 1 106 ? -7.717 0.151 29.770 1.00 91.75 106 LEU A N 1
ATOM 910 C CA . LEU A 1 106 ? -7.512 -0.699 30.946 1.00 91.75 106 LEU A CA 1
ATOM 911 C C . LEU A 1 106 ? -6.677 -0.000 32.028 1.00 91.75 106 LEU A C 1
ATOM 913 O O . LEU A 1 106 ? -6.973 -0.127 33.218 1.00 91.75 106 LEU A O 1
ATOM 917 N N . LYS A 1 107 ? -5.656 0.771 31.636 1.00 93.81 107 LYS A N 1
ATOM 918 C CA . LYS A 1 107 ? -4.881 1.605 32.567 1.00 93.81 107 LYS A CA 1
ATOM 919 C C . LYS A 1 107 ? -5.745 2.693 33.205 1.00 93.81 107 LYS A C 1
ATOM 921 O O . LYS A 1 107 ? -5.614 2.926 34.406 1.00 93.81 107 LYS A O 1
ATOM 926 N N . TYR A 1 108 ? -6.640 3.315 32.438 1.00 91.94 108 TYR A N 1
ATOM 927 C CA . TYR A 1 108 ? -7.601 4.294 32.947 1.00 91.94 108 TYR A CA 1
ATOM 928 C C . TYR A 1 108 ? -8.556 3.682 33.981 1.00 91.94 108 TYR A C 1
ATOM 930 O O . TYR A 1 108 ? -8.746 4.243 35.058 1.00 91.94 108 TYR A O 1
ATOM 938 N N . PHE A 1 109 ? -9.116 2.500 33.718 1.00 90.88 109 PHE A N 1
ATOM 939 C CA . PHE A 1 109 ? -9.983 1.837 34.697 1.00 90.88 109 PHE A CA 1
ATOM 940 C C . PHE A 1 109 ? -9.226 1.448 35.968 1.00 90.88 109 PHE A C 1
ATOM 942 O O . PHE A 1 109 ? -9.712 1.682 37.076 1.00 90.88 109 PHE A O 1
ATOM 949 N N . ARG A 1 110 ? -7.991 0.955 35.822 1.00 90.69 110 ARG A N 1
ATOM 950 C CA . ARG A 1 110 ? -7.133 0.640 36.967 1.00 90.69 110 ARG A CA 1
ATOM 951 C C . ARG A 1 110 ? -6.831 1.877 37.817 1.00 90.69 110 ARG A C 1
ATOM 953 O O . ARG A 1 110 ? -6.861 1.775 39.039 1.00 90.69 110 ARG A O 1
ATOM 960 N N . SER A 1 111 ? -6.578 3.041 37.210 1.00 91.88 111 SER A N 1
ATOM 961 C CA . SER A 1 111 ? -6.329 4.286 37.961 1.00 91.88 111 SER A CA 1
ATOM 962 C C . SER A 1 111 ? -7.572 4.803 38.695 1.00 91.88 111 SER A C 1
ATOM 964 O O . SER A 1 111 ? -7.449 5.483 39.710 1.00 91.88 111 SER A O 1
ATOM 966 N N . LYS A 1 112 ? -8.770 4.427 38.233 1.00 89.50 112 LYS A N 1
ATOM 967 C CA . LYS A 1 112 ? -10.050 4.659 38.919 1.00 89.50 112 LYS A CA 1
ATOM 968 C C . LYS A 1 112 ? -10.360 3.633 40.017 1.00 89.50 112 LYS A C 1
ATOM 970 O O . LYS A 1 112 ? -11.417 3.721 40.632 1.00 89.50 112 LYS A O 1
ATOM 975 N N . GLY A 1 113 ? -9.463 2.677 40.269 1.00 89.62 113 GLY A N 1
ATOM 976 C CA . GLY A 1 113 ? -9.647 1.628 41.274 1.00 89.62 113 GLY A CA 1
ATOM 977 C C . GLY A 1 113 ? -10.573 0.489 40.834 1.00 89.62 113 GLY A C 1
ATOM 978 O O . GLY A 1 113 ? -10.940 -0.341 41.660 1.00 89.62 113 GLY A O 1
ATOM 979 N N . LEU A 1 114 ? -10.942 0.428 39.551 1.00 90.19 114 LEU A N 1
ATOM 980 C CA . LEU A 1 114 ? -11.759 -0.646 38.991 1.00 90.19 114 LEU A CA 1
ATOM 981 C C . LEU A 1 114 ? -10.838 -1.825 38.658 1.00 90.19 114 LEU A C 1
ATOM 983 O O . LEU A 1 114 ? -9.974 -1.724 37.783 1.00 90.19 114 LEU A O 1
ATOM 987 N N . THR A 1 115 ? -10.994 -2.934 39.376 1.00 84.88 115 THR A N 1
ATOM 988 C CA . THR A 1 115 ? -10.114 -4.111 39.259 1.00 84.88 115 THR A CA 1
ATOM 989 C C . THR A 1 115 ? -10.835 -5.359 38.755 1.00 84.88 115 THR A C 1
ATOM 991 O O . THR A 1 115 ? -10.172 -6.319 38.370 1.00 84.88 115 THR A O 1
ATOM 994 N N . SER A 1 116 ? -12.172 -5.335 38.692 1.00 89.56 116 SER A N 1
ATOM 995 C CA . SER A 1 116 ? -13.004 -6.411 38.140 1.00 89.56 116 SER A CA 1
ATOM 996 C C . SER A 1 116 ? -13.780 -5.961 36.900 1.00 89.56 116 SER A C 1
ATOM 998 O O . SER A 1 116 ? -14.198 -4.807 36.802 1.00 89.56 116 SER A O 1
ATOM 1000 N N . LEU A 1 117 ? -14.020 -6.891 35.972 1.00 86.81 117 LEU A N 1
ATOM 1001 C CA . LEU A 1 117 ? -14.797 -6.643 34.753 1.00 86.81 117 LEU A CA 1
ATOM 1002 C C . LEU A 1 117 ? -16.225 -6.161 35.060 1.00 86.81 117 LEU A C 1
ATOM 1004 O O . LEU A 1 117 ? -16.683 -5.215 34.430 1.00 86.81 117 LEU A O 1
ATOM 1008 N N . ASP A 1 118 ? -16.876 -6.718 36.087 1.00 89.69 118 ASP A N 1
ATOM 1009 C CA . ASP A 1 118 ? -18.219 -6.298 36.532 1.00 89.69 118 ASP A CA 1
ATOM 1010 C C . ASP A 1 118 ? -18.239 -4.835 37.024 1.00 89.69 118 ASP A C 1
ATOM 1012 O O . ASP A 1 118 ? -19.184 -4.085 36.779 1.00 89.69 118 ASP A O 1
ATOM 1016 N N . GLN A 1 119 ? -17.158 -4.382 37.669 1.00 87.50 119 GLN A N 1
ATOM 1017 C CA . GLN A 1 119 ? -17.029 -2.987 38.099 1.00 87.50 119 GLN A CA 1
ATOM 1018 C C . GLN A 1 119 ? -16.848 -2.050 36.901 1.00 87.50 119 GLN A C 1
ATOM 1020 O O . GLN A 1 119 ? -17.432 -0.967 36.873 1.00 87.50 119 GLN A O 1
ATOM 1025 N N . ILE A 1 120 ? -16.050 -2.467 35.913 1.00 89.06 120 ILE A N 1
ATOM 1026 C CA . ILE A 1 120 ? -15.838 -1.714 34.672 1.00 89.06 120 ILE A CA 1
ATOM 1027 C C . ILE A 1 120 ? -17.158 -1.584 33.905 1.00 89.06 120 ILE A C 1
ATOM 1029 O O . ILE A 1 120 ? -17.499 -0.485 33.473 1.00 89.06 120 ILE A O 1
ATOM 1033 N N . GLU A 1 121 ? -17.930 -2.664 33.787 1.00 88.56 121 GLU A N 1
ATOM 1034 C CA . GLU A 1 121 ? -19.230 -2.669 33.109 1.00 88.56 121 GLU A CA 1
ATOM 1035 C C . GLU A 1 121 ? -20.227 -1.715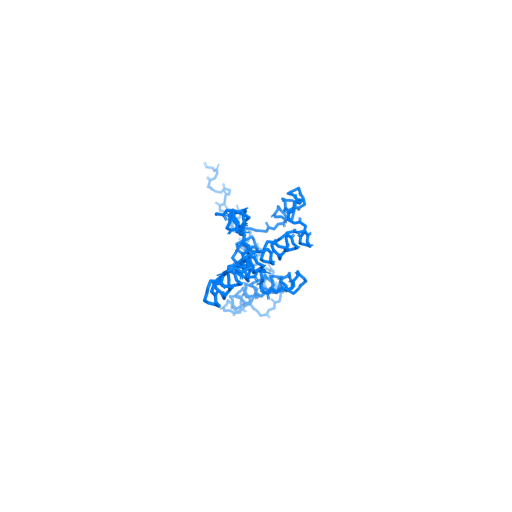 33.783 1.00 88.56 121 GLU A C 1
ATOM 1037 O O . GLU A 1 121 ? -20.761 -0.813 33.133 1.00 88.56 121 GLU A O 1
ATOM 1042 N N . LYS A 1 122 ? -20.381 -1.806 35.112 1.00 89.44 122 LYS A N 1
ATOM 1043 C CA . LYS A 1 122 ? -21.221 -0.880 35.896 1.00 89.44 122 LYS A CA 1
ATOM 1044 C C . LYS A 1 122 ? -20.776 0.576 35.754 1.00 89.44 122 LYS A C 1
ATOM 1046 O O . LYS A 1 122 ? -21.614 1.477 35.659 1.00 89.44 122 LYS A O 1
ATOM 1051 N N . PHE A 1 123 ? -19.466 0.824 35.725 1.00 87.69 123 PHE A N 1
ATOM 1052 C CA . PHE A 1 123 ? -18.915 2.160 35.522 1.00 87.69 123 PHE A CA 1
ATOM 1053 C C . PHE A 1 123 ? -19.255 2.703 34.127 1.00 87.69 123 PHE A C 1
ATOM 1055 O O . PHE A 1 123 ? -19.773 3.817 34.025 1.00 87.69 123 PHE A O 1
ATOM 1062 N N . ILE A 1 124 ? -19.045 1.919 33.065 1.00 87.94 124 ILE A N 1
ATOM 1063 C CA . ILE A 1 124 ? -19.384 2.300 31.683 1.00 87.94 124 ILE A CA 1
ATOM 1064 C C . ILE A 1 124 ? -20.884 2.596 31.554 1.00 87.94 124 ILE A C 1
ATOM 1066 O O . ILE A 1 124 ? -21.257 3.616 30.968 1.00 87.94 124 ILE A O 1
ATOM 1070 N N . ASP A 1 125 ? -21.744 1.770 32.146 1.00 87.88 125 ASP A N 1
ATOM 1071 C CA . ASP A 1 125 ? -23.195 1.972 32.124 1.00 87.88 125 ASP A CA 1
ATOM 1072 C C . ASP A 1 125 ? -23.631 3.234 32.872 1.00 87.88 125 ASP A C 1
ATOM 1074 O O . ASP A 1 125 ? -24.494 3.977 32.391 1.00 87.88 125 ASP A O 1
ATOM 1078 N N . SER A 1 126 ? -23.010 3.533 34.018 1.00 86.19 126 SER A N 1
ATOM 1079 C CA . SER A 1 126 ? -23.262 4.784 34.743 1.00 86.19 126 SER A CA 1
ATOM 1080 C C . SER A 1 126 ? -22.875 6.017 33.913 1.00 86.19 126 SER A C 1
ATOM 1082 O O . SER A 1 126 ? -23.631 6.988 33.852 1.00 86.19 126 SER A O 1
ATOM 1084 N N . GLN A 1 127 ? -21.742 5.959 33.201 1.00 82.38 127 GLN A N 1
ATOM 1085 C CA . GLN A 1 127 ? -21.266 7.039 32.333 1.00 82.38 127 GLN A CA 1
ATOM 1086 C C . GLN A 1 127 ? -22.154 7.213 31.095 1.00 82.38 127 GLN A C 1
ATOM 1088 O O . GLN A 1 127 ? -22.455 8.341 30.703 1.00 82.38 127 GLN A O 1
ATOM 1093 N N . ARG A 1 128 ? -22.635 6.112 30.499 1.00 81.38 128 ARG A N 1
ATOM 1094 C CA . ARG A 1 128 ? -23.592 6.148 29.381 1.00 81.38 128 ARG A CA 1
ATOM 1095 C C . ARG A 1 128 ? -24.912 6.803 29.784 1.00 81.38 128 ARG A C 1
ATOM 1097 O O . ARG A 1 128 ? -25.386 7.682 29.068 1.00 81.38 128 ARG A O 1
ATOM 1104 N N . LYS A 1 129 ? -25.475 6.433 30.940 1.00 77.94 129 LYS A N 1
ATOM 1105 C CA . LYS A 1 129 ? -26.715 7.032 31.472 1.00 77.94 129 LYS A CA 1
ATOM 1106 C C . LYS A 1 129 ? -26.540 8.518 31.813 1.00 77.94 129 LYS A C 1
ATOM 1108 O O . LYS A 1 129 ? -27.427 9.315 31.514 1.00 77.94 129 LYS A O 1
ATOM 1113 N N . GLY A 1 130 ? -25.385 8.906 32.359 1.00 69.38 130 GLY A N 1
ATOM 1114 C CA . GLY A 1 130 ? -25.043 10.310 32.619 1.00 69.38 130 GLY A CA 1
ATOM 1115 C C . GLY A 1 130 ? -24.936 11.157 31.344 1.00 69.38 130 GLY A C 1
ATOM 1116 O O . GLY A 1 130 ? -25.523 12.235 31.271 1.00 69.38 130 GLY A O 1
ATOM 1117 N N . ASN A 1 131 ? -24.258 10.651 30.307 1.00 60.97 131 ASN A N 1
ATOM 1118 C CA . ASN A 1 131 ? -24.133 11.340 29.016 1.00 60.97 131 ASN A CA 1
ATOM 1119 C C . ASN A 1 131 ? -25.461 11.428 28.245 1.00 60.97 131 ASN A C 1
ATOM 1121 O O . ASN A 1 131 ? -25.723 12.446 27.605 1.00 60.97 131 ASN A O 1
ATOM 1125 N N . ALA A 1 132 ? -26.324 10.411 28.342 1.00 58.09 132 ALA A N 1
ATOM 1126 C CA . ALA A 1 132 ? -27.671 10.458 27.775 1.00 58.09 132 ALA A CA 1
ATOM 1127 C C . ALA A 1 132 ? -28.543 11.534 28.455 1.00 58.09 132 ALA A C 1
ATOM 1129 O O . ALA A 1 132 ? -29.208 12.309 27.773 1.00 58.09 132 ALA A O 1
ATOM 1130 N N . GLY A 1 133 ? -28.476 11.661 29.786 1.00 52.91 133 GLY A N 1
ATOM 1131 C CA . GLY A 1 133 ? -29.185 12.716 30.525 1.00 52.91 133 GLY A CA 1
ATOM 1132 C C . GLY A 1 133 ? -28.695 14.142 30.218 1.00 52.91 133 GLY A C 1
ATOM 1133 O O . GLY A 1 133 ? -29.480 15.088 30.262 1.00 52.91 133 GLY A O 1
ATOM 1134 N N . LEU A 1 134 ? -27.416 14.306 29.864 1.00 49.84 134 LEU A N 1
ATOM 1135 C CA . LEU A 1 134 ? -26.821 15.586 29.450 1.00 49.84 134 LEU A CA 1
ATOM 1136 C C . LEU A 1 134 ? -27.219 16.019 28.027 1.00 49.84 134 LEU A C 1
ATOM 1138 O O . LEU A 1 134 ? -27.282 17.219 27.767 1.00 49.84 134 LEU A O 1
ATOM 1142 N N . GLN A 1 135 ? -27.495 15.081 27.113 1.00 49.19 135 GLN A N 1
ATOM 1143 C CA . GLN A 1 135 ? -28.018 15.403 25.776 1.00 49.19 135 GLN A CA 1
ATOM 1144 C C . GLN A 1 135 ? -29.507 15.772 25.811 1.00 49.19 135 GLN A C 1
ATOM 1146 O O . GLN A 1 135 ? -29.906 16.726 25.146 1.00 49.19 135 GLN A O 1
ATOM 1151 N N . VAL A 1 136 ? -30.310 15.094 26.639 1.00 52.09 136 VAL A N 1
ATOM 1152 C CA . VAL A 1 136 ? -31.740 15.415 26.806 1.00 52.09 136 VAL A CA 1
ATOM 1153 C C . VAL A 1 136 ? -31.926 16.834 27.363 1.00 52.09 136 VAL A C 1
ATOM 1155 O O . VAL A 1 136 ? -32.692 17.604 26.801 1.00 52.09 136 VAL A O 1
ATOM 1158 N N . LYS A 1 137 ? -31.130 17.246 28.360 1.00 50.12 137 LYS A N 1
ATOM 1159 C CA . LYS A 1 137 ? -31.187 18.606 28.942 1.00 50.12 137 LYS A CA 1
ATOM 1160 C C . LYS A 1 137 ? -30.704 19.747 28.038 1.00 50.12 137 LYS A C 1
ATOM 1162 O O . LYS A 1 137 ? -30.896 20.902 28.387 1.00 50.12 137 LYS A O 1
ATOM 1167 N N . LYS A 1 138 ? -30.015 19.455 26.931 1.00 48.00 138 LYS A N 1
ATOM 1168 C CA . LYS A 1 138 ? -29.602 20.468 25.938 1.00 48.00 138 LYS A CA 1
ATOM 1169 C C . LYS A 1 138 ? -30.619 20.644 24.804 1.00 48.00 138 LYS A C 1
ATOM 1171 O O . LYS A 1 138 ? -30.387 21.471 23.928 1.00 48.00 138 LYS A O 1
ATOM 1176 N N . SER A 1 139 ? -31.677 19.833 24.794 1.00 45.78 139 SER A N 1
ATOM 1177 C CA . SER A 1 139 ? -32.699 19.789 23.740 1.00 45.78 139 SER A CA 1
ATOM 1178 C C . SER A 1 139 ? -34.042 20.392 24.181 1.00 45.78 139 SER A C 1
ATOM 1180 O O . SER A 1 139 ? -34.975 20.411 23.382 1.00 45.78 139 SER A O 1
ATOM 1182 N N . GLU A 1 140 ? -34.128 20.847 25.434 1.00 40.53 140 GLU A N 1
ATOM 1183 C CA . GLU A 1 140 ? -35.216 21.653 26.011 1.00 40.53 140 GLU A CA 1
ATOM 1184 C C . GLU A 1 140 ? -34.756 23.109 26.134 1.00 40.53 140 GLU A C 1
ATOM 1186 O O . GLU A 1 140 ? -35.589 24.006 25.876 1.00 40.53 140 GLU A O 1
#

pLDDT: mean 86.34, std 11.46, range [40.53, 96.25]

Sequence (140 aa):
MDAELLLADMEFFEEDTEENIKLKNSVIELYNARLDERIRRKKFVIERGLLDLKRQQRYERKRTKEERDIINSMKIFARFNTEEDHQKIVNNLIKERMLREVIEQLKYFRSKGLTSLDQIEKFIDSQRKGNAGLQVKKSE

Solvent-accessible surface area (backbone atoms only — not comparable to full-atom values): 8187 Å² total; per-residue (Å²): 130,68,62,63,68,76,50,71,83,66,80,89,58,97,82,57,48,74,66,55,53,51,52,52,50,54,53,51,53,52,40,50,56,51,50,50,52,50,52,51,52,51,50,55,40,56,79,67,48,68,81,45,57,69,61,51,51,58,56,56,71,76,46,55,73,69,55,47,52,51,48,61,69,46,57,76,57,43,84,81,42,55,73,68,57,38,51,51,52,52,53,48,54,49,51,49,51,54,50,50,54,51,52,51,52,54,50,52,39,46,76,71,69,40,86,47,70,70,52,46,52,54,50,52,52,53,51,50,56,52,53,52,54,57,53,57,69,72,74,114